Protein AF-A0A6V7IY60-F1 (afdb_monomer_lite)

Sequence (45 aa):
DCNGDGVINCDDYIRIHRFGGYGCSGQLDPKYENTYKTCMKAFSQ

pLDDT: mean 94.6, std 6.43, range [58.0, 97.44]

Organism: NCBI:txid1563983

Foldseek 3Di:
DLCPPPDDDPLQVLLCVVQNPVGSVDDDDPVSVVVVVVVCVVDPD

Structure (mmCIF, N/CA/C/O backbone):
data_AF-A0A6V7IY60-F1
#
_entry.id   AF-A0A6V7IY60-F1
#
loop_
_atom_site.group_PDB
_atom_site.id
_atom_site.type_symbol
_atom_site.label_atom_id
_atom_site.label_alt_id
_atom_site.label_comp_id
_atom_site.label_asym_id
_atom_site.label_entity_id
_atom_site.label_seq_id
_atom_site.pdbx_PDB_ins_code
_atom_site.Cartn_x
_atom_site.Cartn_y
_atom_site.Cartn_z
_atom_site.occupancy
_atom_site.B_iso_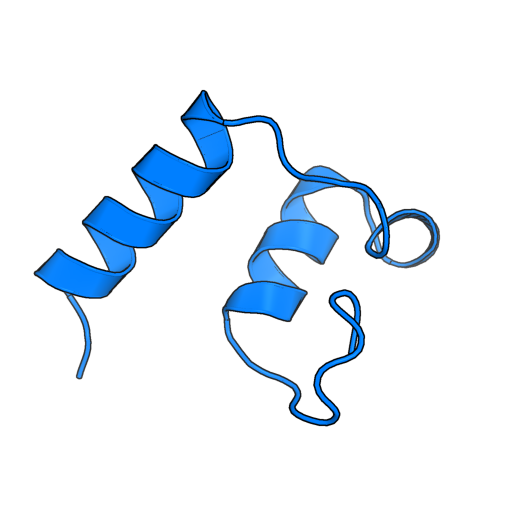or_equiv
_atom_site.auth_seq_id
_atom_site.auth_comp_id
_atom_site.auth_asym_id
_atom_site.auth_atom_id
_atom_site.pdbx_PDB_model_num
ATOM 1 N N . ASP A 1 1 ? -1.666 -9.174 -6.766 1.00 95.56 1 ASP A N 1
ATOM 2 C CA . ASP A 1 1 ? -0.751 -9.930 -5.916 1.00 95.56 1 ASP A CA 1
ATOM 3 C C . ASP A 1 1 ? 0.643 -9.312 -5.951 1.00 95.56 1 ASP A C 1
ATOM 5 O O . ASP A 1 1 ? 1.617 -9.882 -6.427 1.00 95.56 1 ASP A O 1
ATOM 9 N N . CYS A 1 2 ? 0.709 -8.059 -5.529 1.00 97.12 2 CYS A N 1
ATOM 10 C CA . CYS A 1 2 ? 1.921 -7.274 -5.422 1.00 97.12 2 CYS A CA 1
ATOM 11 C C . CYS A 1 2 ? 2.717 -7.672 -4.175 1.00 97.12 2 CYS A C 1
ATOM 13 O O . CYS A 1 2 ? 3.936 -7.538 -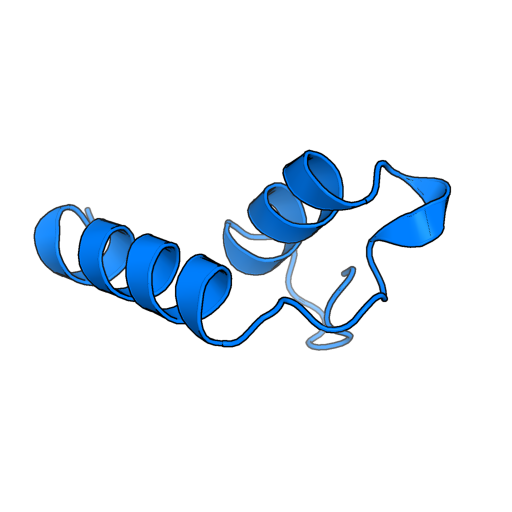4.163 1.00 97.12 2 CYS A O 1
ATOM 15 N N . ASN A 1 3 ? 2.048 -8.149 -3.125 1.00 95.81 3 ASN A N 1
ATOM 16 C CA . ASN A 1 3 ? 2.665 -8.618 -1.885 1.00 95.81 3 ASN A CA 1
ATOM 17 C C . ASN A 1 3 ? 2.929 -10.140 -1.857 1.00 95.81 3 ASN A C 1
ATOM 19 O O . ASN A 1 3 ? 3.658 -10.577 -0.969 1.00 95.81 3 ASN A O 1
ATOM 23 N N . GLY A 1 4 ? 2.430 -10.919 -2.821 1.00 96.38 4 GLY A N 1
ATOM 24 C CA . GLY A 1 4 ? 2.712 -12.350 -2.978 1.00 96.38 4 GLY A CA 1
ATOM 25 C C . GLY A 1 4 ? 1.888 -13.260 -2.062 1.00 96.38 4 GLY A C 1
ATOM 26 O O . GLY A 1 4 ? 2.353 -14.353 -1.736 1.00 96.38 4 GLY A O 1
ATOM 27 N N . ASP A 1 5 ? 0.724 -12.809 -1.590 1.00 96.56 5 ASP A N 1
ATOM 28 C CA . ASP A 1 5 ? -0.132 -13.545 -0.651 1.00 96.56 5 ASP A CA 1
ATOM 29 C C . ASP A 1 5 ? -1.259 -14.351 -1.328 1.00 96.56 5 ASP A C 1
ATOM 31 O O . ASP A 1 5 ? -1.999 -15.074 -0.655 1.00 96.56 5 ASP A O 1
ATOM 35 N N . GLY A 1 6 ? -1.366 -14.280 -2.659 1.00 97.38 6 GLY A N 1
ATOM 36 C CA . GLY A 1 6 ? -2.377 -14.981 -3.450 1.00 97.38 6 GLY A CA 1
ATOM 37 C C . GLY A 1 6 ? -3.771 -14.344 -3.422 1.00 97.38 6 GLY A C 1
ATOM 38 O O . GLY A 1 6 ? -4.696 -14.891 -4.029 1.00 97.38 6 GLY A O 1
ATOM 39 N N . VAL A 1 7 ? -3.946 -13.199 -2.760 1.00 97.25 7 VAL A N 1
ATOM 40 C CA . VAL A 1 7 ? -5.189 -12.424 -2.699 1.00 97.25 7 VAL A CA 1
ATOM 41 C C . VAL A 1 7 ? -4.963 -11.080 -3.396 1.00 97.25 7 VAL A C 1
ATOM 43 O O . VAL A 1 7 ? -3.876 -10.525 -3.378 1.00 97.25 7 VAL A O 1
ATOM 46 N N . ILE A 1 8 ? -5.985 -10.560 -4.083 1.00 96.06 8 ILE A N 1
ATOM 47 C CA . ILE A 1 8 ? -5.933 -9.205 -4.651 1.00 96.06 8 ILE A CA 1
ATOM 48 C C . ILE A 1 8 ? -6.874 -8.314 -3.848 1.00 96.06 8 ILE A C 1
ATOM 50 O O . ILE A 1 8 ? -8.094 -8.425 -3.974 1.00 96.06 8 ILE A O 1
ATOM 54 N N . ASN A 1 9 ? -6.318 -7.445 -3.011 1.00 95.06 9 ASN A N 1
ATOM 55 C CA . ASN A 1 9 ? -7.061 -6.597 -2.088 1.00 95.06 9 ASN A CA 1
ATOM 56 C C . ASN A 1 9 ? -6.415 -5.201 -1.931 1.00 95.06 9 ASN A C 1
ATOM 58 O O . ASN A 1 9 ? -5.606 -4.754 -2.748 1.00 95.06 9 ASN A O 1
ATOM 62 N N . CYS A 1 10 ? -6.818 -4.465 -0.893 1.00 95.50 10 CYS A N 1
ATOM 63 C CA . CYS A 1 10 ? -6.307 -3.125 -0.601 1.00 95.50 10 CYS A CA 1
ATOM 64 C C . CYS A 1 10 ? -4.777 -3.067 -0.428 1.00 95.50 10 CYS A C 1
ATOM 66 O O . CYS A 1 10 ? -4.181 -2.054 -0.799 1.00 95.50 10 CYS A O 1
ATOM 68 N N . ASP A 1 11 ? -4.142 -4.136 0.065 1.00 95.44 11 ASP A N 1
ATOM 69 C CA . ASP A 1 11 ? -2.691 -4.231 0.256 1.00 95.44 11 ASP A CA 1
ATOM 70 C C . ASP A 1 11 ? -1.932 -4.240 -1.081 1.00 95.44 11 ASP A C 1
ATOM 72 O O . ASP A 1 11 ? -0.812 -3.728 -1.169 1.00 95.44 11 ASP A O 1
ATOM 76 N N . ASP A 1 12 ? -2.553 -4.738 -2.150 1.00 97.00 12 ASP A N 1
ATOM 77 C CA . ASP A 1 12 ? -2.038 -4.625 -3.513 1.00 97.00 12 ASP A CA 1
ATOM 78 C C . ASP A 1 12 ? -2.223 -3.226 -4.073 1.00 97.00 12 ASP A C 1
ATOM 80 O O . ASP A 1 12 ? -1.288 -2.615 -4.600 1.00 97.00 12 ASP A O 1
ATOM 84 N N . TYR A 1 13 ? -3.447 -2.706 -3.969 1.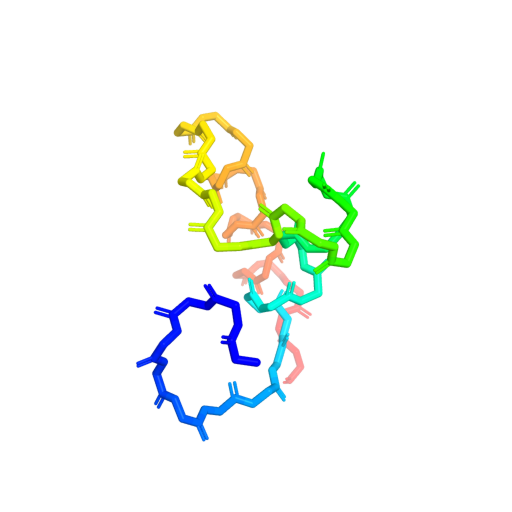00 96.31 13 TYR A N 1
ATOM 85 C CA . TYR A 1 13 ? -3.794 -1.433 -4.581 1.00 96.31 13 TYR A CA 1
ATOM 86 C C . TYR A 1 13 ? -2.971 -0.296 -3.992 1.00 96.31 13 TYR A C 1
ATOM 88 O O . TYR A 1 13 ? -2.512 0.568 -4.741 1.00 96.31 13 TYR A O 1
ATOM 96 N N . ILE A 1 14 ? -2.712 -0.305 -2.685 1.00 96.31 14 ILE A N 1
ATOM 97 C CA . ILE A 1 14 ? -1.878 0.716 -2.047 1.00 96.31 14 ILE A CA 1
ATOM 98 C C . ILE A 1 14 ? -0.430 0.686 -2.570 1.00 96.31 14 ILE A C 1
ATOM 100 O O . ILE A 1 14 ? 0.186 1.737 -2.763 1.00 96.31 14 ILE A O 1
ATOM 104 N N . ARG A 1 15 ? 0.105 -0.498 -2.898 1.00 97.38 15 ARG A N 1
ATOM 105 C CA . ARG A 1 15 ? 1.436 -0.646 -3.510 1.00 97.38 15 ARG A CA 1
ATOM 106 C C . ARG A 1 15 ? 1.462 -0.165 -4.955 1.00 97.38 15 ARG A C 1
ATOM 108 O O . ARG A 1 15 ? 2.415 0.501 -5.351 1.00 97.38 15 ARG A O 1
ATOM 115 N N . ILE A 1 16 ? 0.405 -0.430 -5.722 1.00 97.44 16 ILE A N 1
ATOM 116 C CA . ILE A 1 16 ? 0.250 0.090 -7.089 1.00 97.44 16 ILE A CA 1
ATOM 117 C C . ILE A 1 16 ? 0.178 1.623 -7.079 1.00 97.44 16 ILE A C 1
ATOM 119 O O . ILE A 1 16 ? 0.825 2.260 -7.905 1.00 97.44 16 ILE A O 1
ATOM 123 N N . HIS A 1 17 ? -0.534 2.234 -6.127 1.00 96.31 17 HIS A N 1
ATOM 124 C CA . HIS A 1 17 ? -0.567 3.697 -5.991 1.00 96.31 17 HIS A CA 1
ATOM 125 C C . HIS A 1 17 ? 0.819 4.285 -5.710 1.00 96.31 17 HIS A C 1
ATOM 127 O O . HIS A 1 17 ? 1.138 5.373 -6.188 1.00 96.31 17 HIS A O 1
ATOM 133 N N . ARG A 1 18 ? 1.651 3.577 -4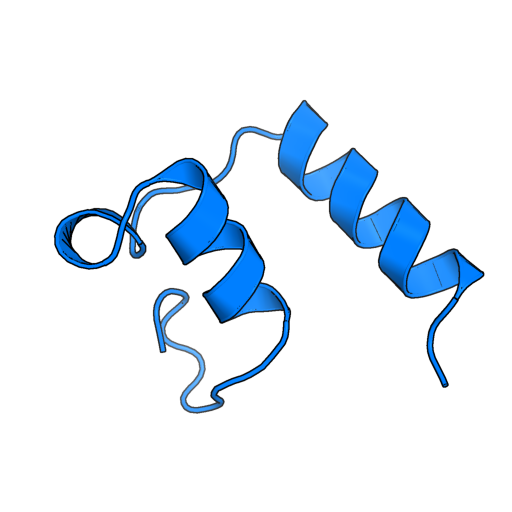.937 1.00 96.69 18 ARG A N 1
ATOM 134 C CA . ARG A 1 18 ? 2.982 4.059 -4.563 1.00 96.69 18 ARG A CA 1
ATOM 135 C C . ARG A 1 18 ? 4.034 3.852 -5.651 1.00 96.69 18 ARG A C 1
ATOM 137 O O . ARG A 1 18 ? 4.864 4.739 -5.846 1.00 96.69 18 ARG A O 1
ATOM 144 N N . PHE A 1 19 ? 4.021 2.697 -6.313 1.00 97.12 19 PHE A N 1
ATOM 145 C CA . PHE A 1 19 ? 5.104 2.242 -7.195 1.00 97.12 19 PHE A CA 1
ATOM 146 C C . PHE A 1 19 ? 4.694 2.055 -8.662 1.00 97.12 19 PHE A C 1
ATOM 148 O O . PHE A 1 19 ? 5.538 1.748 -9.503 1.00 97.12 19 PHE A O 1
ATOM 155 N N . GLY A 1 20 ? 3.413 2.231 -8.989 1.00 96.44 20 GLY A N 1
ATOM 156 C CA . GLY A 1 20 ? 2.859 1.884 -10.294 1.00 96.44 20 GLY A CA 1
ATOM 157 C C . GLY A 1 20 ? 2.748 0.371 -10.506 1.00 96.44 20 GLY A C 1
ATOM 158 O O . GLY A 1 20 ? 3.206 -0.436 -9.697 1.00 96.44 20 GLY A O 1
ATOM 159 N N . GLY A 1 21 ? 2.137 -0.027 -11.626 1.00 93.44 21 GLY A N 1
ATOM 160 C CA . GLY A 1 21 ? 1.859 -1.439 -11.920 1.00 93.44 21 GLY A CA 1
ATOM 161 C C . GLY A 1 21 ? 3.113 -2.314 -12.037 1.00 93.44 21 GLY A C 1
ATOM 162 O O . GLY A 1 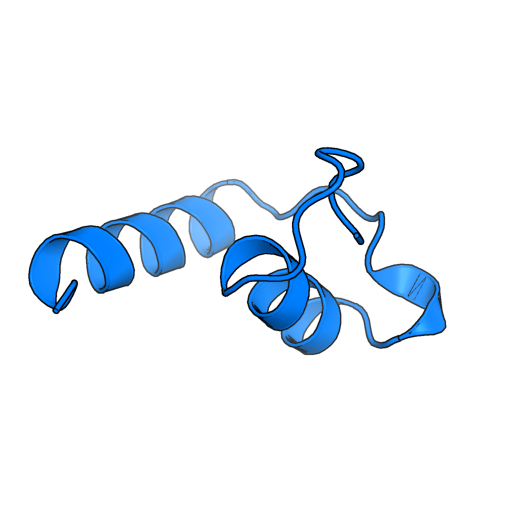21 ? 3.132 -3.421 -11.516 1.00 93.44 21 GLY A O 1
ATOM 163 N N . TYR A 1 22 ? 4.184 -1.805 -12.654 1.00 95.12 22 TYR A N 1
ATOM 164 C CA . TYR A 1 22 ? 5.434 -2.559 -12.836 1.00 95.12 22 TYR A CA 1
ATOM 165 C C . TYR A 1 22 ? 6.326 -2.605 -11.585 1.00 95.12 22 TYR A C 1
ATOM 167 O O . TYR A 1 22 ? 7.239 -3.422 -11.521 1.00 95.12 22 TYR A O 1
ATOM 175 N N . GLY A 1 23 ? 6.091 -1.726 -10.606 1.00 96.50 23 GLY A N 1
ATOM 176 C CA . GLY A 1 23 ? 6.914 -1.601 -9.399 1.00 96.50 23 GLY A CA 1
ATOM 177 C C . GLY A 1 23 ? 6.240 -2.101 -8.122 1.00 96.50 23 GLY A C 1
ATOM 178 O O . GLY A 1 23 ? 6.824 -1.989 -7.046 1.00 96.50 23 GLY A O 1
ATOM 179 N N . CYS A 1 24 ? 5.013 -2.621 -8.200 1.00 97.00 24 CYS A N 1
ATOM 180 C CA . CYS A 1 24 ? 4.179 -2.820 -7.015 1.00 97.00 24 CYS A CA 1
ATOM 181 C C . CYS A 1 24 ? 4.713 -3.869 -6.021 1.00 97.00 24 CYS A C 1
ATOM 183 O O . CYS A 1 24 ? 4.346 -3.834 -4.849 1.00 97.00 24 CYS A O 1
ATOM 185 N N . SER A 1 25 ? 5.635 -4.743 -6.434 1.00 97.31 25 SER A N 1
ATOM 186 C CA . SER A 1 25 ? 6.318 -5.676 -5.526 1.00 97.31 25 SER A CA 1
ATOM 187 C C . SER A 1 25 ? 7.346 -5.014 -4.599 1.00 97.31 25 SER A C 1
ATOM 189 O O . SER A 1 25 ? 7.919 -5.680 -3.739 1.00 97.31 25 SER A O 1
ATOM 191 N N . GLY A 1 26 ? 7.581 -3.706 -4.740 1.00 95.38 26 GLY A N 1
ATOM 192 C CA . GLY A 1 26 ? 8.429 -2.936 -3.835 1.00 95.38 26 GLY A CA 1
ATOM 193 C C . GLY A 1 26 ? 7.922 -2.944 -2.388 1.00 95.38 26 GLY A C 1
ATOM 194 O O . GLY A 1 26 ? 6.718 -2.971 -2.118 1.00 95.38 26 GLY A O 1
ATOM 195 N N . GLN A 1 27 ? 8.856 -2.899 -1.437 1.00 94.69 27 GLN A N 1
ATOM 196 C CA . GLN A 1 27 ? 8.537 -2.749 -0.020 1.00 94.69 27 GLN A CA 1
ATOM 197 C C . GLN A 1 27 ? 8.080 -1.314 0.265 1.00 94.69 27 GLN A C 1
ATOM 199 O O . GLN A 1 27 ? 8.778 -0.357 -0.070 1.00 94.69 27 GLN A O 1
ATOM 204 N N . LEU A 1 28 ? 6.914 -1.165 0.899 1.00 95.19 28 LEU A N 1
ATOM 205 C CA . LEU A 1 28 ? 6.430 0.137 1.353 1.00 95.19 28 LEU A CA 1
ATOM 206 C C . LEU A 1 28 ? 7.344 0.694 2.447 1.00 95.19 28 LEU A C 1
ATOM 208 O O . LEU A 1 28 ? 7.853 -0.049 3.286 1.00 95.19 28 LEU A O 1
ATOM 212 N N . ASP A 1 29 ? 7.523 2.015 2.464 1.00 96.06 29 ASP A N 1
ATOM 213 C CA . ASP A 1 29 ? 8.197 2.638 3.594 1.00 96.06 29 ASP A CA 1
ATOM 214 C C . ASP A 1 29 ? 7.330 2.508 4.866 1.00 96.06 29 ASP A C 1
ATOM 216 O O . ASP A 1 29 ? 6.095 2.576 4.777 1.00 96.06 29 ASP A O 1
ATOM 220 N N . PRO A 1 30 ? 7.941 2.357 6.058 1.00 97.00 30 PRO A N 1
ATOM 221 C CA . PRO A 1 30 ? 7.192 2.103 7.287 1.00 97.00 30 PRO A CA 1
ATOM 222 C C . PRO A 1 30 ? 6.166 3.187 7.628 1.00 97.00 30 PRO A C 1
ATOM 224 O O . PRO A 1 30 ? 5.118 2.892 8.200 1.00 97.00 30 PRO A O 1
ATOM 227 N N . LYS A 1 31 ? 6.436 4.453 7.285 1.00 97.31 31 LYS A N 1
ATOM 228 C CA . LYS A 1 31 ? 5.527 5.564 7.583 1.00 97.31 31 LYS A CA 1
ATOM 229 C C . LYS A 1 31 ? 4.277 5.478 6.709 1.00 97.31 31 LYS A C 1
ATOM 231 O O . LYS A 1 31 ? 3.166 5.658 7.215 1.00 97.31 31 LYS A O 1
ATOM 236 N N . TYR A 1 32 ? 4.441 5.196 5.422 1.00 96.38 32 TYR A N 1
ATOM 237 C CA . TYR A 1 32 ? 3.333 5.046 4.485 1.00 96.38 32 TYR A CA 1
ATOM 238 C C . TYR A 1 32 ? 2.489 3.811 4.801 1.00 96.38 32 TYR A C 1
ATOM 240 O O . TYR A 1 32 ? 1.267 3.918 4.908 1.00 96.38 32 TYR A O 1
ATOM 248 N N . GLU A 1 33 ? 3.134 2.671 5.059 1.00 95.81 33 GLU A N 1
ATOM 249 C CA . GLU A 1 33 ? 2.444 1.440 5.448 1.00 95.81 33 GLU A CA 1
ATOM 250 C C . GLU A 1 33 ? 1.645 1.624 6.747 1.00 95.81 33 GLU A C 1
ATOM 252 O O . GLU A 1 33 ? 0.476 1.243 6.816 1.00 95.81 33 GLU A O 1
ATOM 257 N N . ASN A 1 34 ? 2.226 2.267 7.764 1.00 97.06 34 ASN A N 1
ATOM 258 C CA . ASN A 1 34 ? 1.539 2.497 9.035 1.00 97.06 34 ASN A CA 1
ATOM 259 C C . ASN A 1 34 ? 0.356 3.471 8.901 1.00 97.06 34 ASN A C 1
ATOM 261 O O . ASN A 1 34 ? -0.682 3.283 9.539 1.00 97.06 34 ASN A O 1
ATOM 265 N N . THR A 1 35 ? 0.483 4.489 8.044 1.00 96.12 35 THR A N 1
ATOM 266 C CA . THR A 1 35 ? -0.615 5.423 7.738 1.00 96.12 35 THR A CA 1
ATOM 267 C C . THR A 1 35 ? -1.785 4.686 7.086 1.00 96.12 35 THR A C 1
ATOM 269 O O . THR A 1 35 ? -2.925 4.813 7.532 1.00 96.12 35 THR A O 1
ATOM 272 N N . TYR A 1 36 ? -1.498 3.857 6.081 1.00 94.81 36 TYR A N 1
ATOM 273 C CA . TYR A 1 36 ? -2.494 3.020 5.418 1.00 94.81 36 TYR A CA 1
ATOM 274 C C . TYR A 1 36 ? -3.167 2.043 6.395 1.00 94.81 36 TYR A C 1
ATOM 276 O O . TYR A 1 36 ? -4.393 2.030 6.490 1.00 94.81 36 TYR A O 1
ATOM 284 N N . LYS A 1 37 ? -2.393 1.297 7.196 1.00 95.06 37 LYS A N 1
ATOM 285 C CA . LYS A 1 37 ? -2.935 0.357 8.194 1.00 95.06 37 LYS A CA 1
ATOM 286 C C . LYS A 1 37 ? -3.816 1.048 9.232 1.00 95.06 37 LYS A C 1
ATOM 288 O O . LYS A 1 37 ? -4.836 0.497 9.637 1.00 95.06 37 LYS A O 1
ATOM 293 N N . THR A 1 38 ? -3.453 2.263 9.642 1.00 96.06 38 THR A N 1
ATOM 294 C CA . THR A 1 38 ? -4.269 3.074 10.557 1.00 96.06 38 THR A CA 1
ATOM 295 C C . THR A 1 38 ? -5.612 3.437 9.924 1.00 96.06 38 THR A C 1
ATOM 297 O O . THR A 1 38 ? -6.646 3.280 10.569 1.00 96.06 38 THR A O 1
ATOM 300 N N . CYS A 1 39 ? -5.611 3.863 8.657 1.00 94.56 39 CYS A N 1
ATOM 301 C CA . CYS A 1 39 ? -6.830 4.148 7.900 1.00 94.56 39 CYS A CA 1
ATOM 302 C C . CYS A 1 39 ? -7.711 2.898 7.765 1.00 94.56 39 CYS A C 1
ATOM 304 O O . CYS A 1 39 ? -8.882 2.927 8.137 1.00 94.56 39 CYS A O 1
ATOM 306 N N . MET A 1 40 ? -7.127 1.776 7.335 1.00 94.19 40 MET A N 1
ATOM 307 C CA . MET A 1 40 ? -7.845 0.509 7.215 1.00 94.19 40 MET A CA 1
ATOM 308 C C . MET A 1 40 ? -8.462 0.093 8.542 1.00 94.19 40 MET A C 1
ATOM 310 O O . MET A 1 40 ? -9.623 -0.276 8.561 1.00 94.19 40 MET A O 1
ATOM 314 N N . LY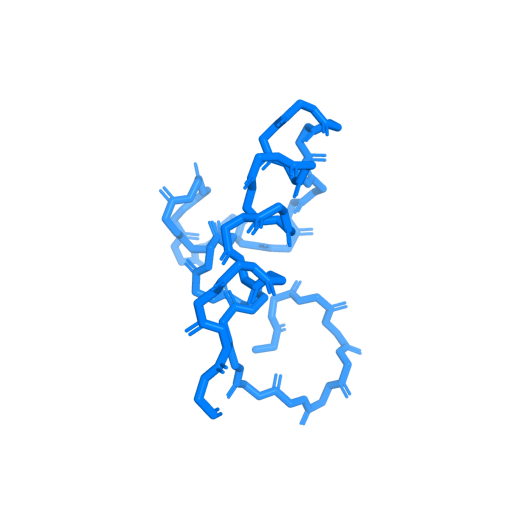S A 1 41 ? -7.747 0.214 9.666 1.00 94.62 41 LYS A N 1
ATOM 315 C CA . LYS A 1 41 ? -8.289 -0.112 10.993 1.00 94.62 41 LYS A CA 1
ATOM 316 C C . LYS A 1 41 ? -9.440 0.808 11.418 1.00 94.62 41 LYS A C 1
ATOM 318 O O . LYS A 1 41 ? -10.343 0.359 12.112 1.00 94.62 41 LYS A O 1
ATOM 323 N N . ALA A 1 42 ? -9.388 2.086 11.053 1.00 95.00 42 ALA A N 1
ATOM 324 C CA . ALA A 1 42 ? -10.410 3.060 11.430 1.00 95.00 42 ALA A CA 1
ATOM 325 C C . ALA A 1 42 ? -11.694 2.943 10.591 1.00 95.00 42 ALA A C 1
ATOM 327 O O . ALA A 1 42 ? -12.762 3.306 11.076 1.00 95.00 42 ALA A O 1
ATOM 328 N N . PHE A 1 43 ? -11.588 2.452 9.352 1.00 89.69 43 PHE A N 1
ATOM 329 C CA . PHE A 1 43 ? -12.670 2.501 8.363 1.00 89.69 43 PHE A CA 1
ATOM 330 C C . PHE A 1 43 ? -12.948 1.161 7.663 1.00 89.69 43 PHE A C 1
ATOM 332 O O . PHE A 1 43 ? -13.592 1.154 6.615 1.00 89.69 43 PHE A O 1
ATOM 339 N N . SER A 1 44 ? -12.470 0.035 8.201 1.00 75.44 44 SER A N 1
ATOM 340 C CA . SER A 1 44 ? -12.786 -1.290 7.647 1.00 75.44 44 SER A CA 1
ATOM 341 C C . SER A 1 44 ? -14.292 -1.543 7.774 1.00 75.44 44 SER A C 1
ATOM 343 O O . SER A 1 44 ? -14.818 -1.534 8.887 1.00 75.44 44 SER A O 1
ATOM 345 N N . GLN A 1 45 ? -14.971 -1.719 6.634 1.00 58.00 45 GLN A N 1
ATOM 346 C CA . GLN A 1 45 ? -16.330 -2.272 6.552 1.00 58.00 45 GLN A CA 1
ATOM 347 C C . GLN A 1 45 ? -16.267 -3.795 6.508 1.00 58.00 45 GLN A C 1
ATOM 349 O O . GLN A 1 45 ? -15.362 -4.312 5.813 1.00 58.00 45 GLN A O 1
#

Secondary structure (DSSP, 8-state):
--SSSS--SHHHHHHHHHH-GGGTTSPPPHHHHHHHHHHHHHH--

Radius of gyration: 10.41 Å; chains: 1; bounding box: 25×20×24 Å

InterPro domains:
  IPR008597 Invertebrate-type lysozyme [PF05497] (1-39)
  IPR008597 Invertebrate-type lysozyme [PS51909] (1-42)
  IPR018247 EF-Hand 1, calcium-binding site [PS00018] (1-13)